Protein AF-G1V5J2-F1 (afdb_monomer_lite)

Secondary structure (DSSP, 8-state):
----EEESSTT-SEEEE-SS---TT-EEEEEETTTTEEEEEE--S---TT-EEESS-B-TTPEEEETTEEEEE-SS-B-TT-

pLDDT: mean 97.2, std 4.29, range [61.06, 98.56]

Radius of gyration: 11.88 Å; chains: 1; bounding box: 32×24×24 Å

Sequence (82 aa):
MSVQFLVHEDGDSVGVITVEGVKAGQELTGWIMKEDKTITFKVLDDIPIGHKIALKDLNVGDTVFKYGTDIGKVVKPIRQGS

Foldseek 3Di:
DDAQWEAAAPPAQKIFGADADDAAQDKGWHAHDVVRDIDIDGAHHRAGGGDIFGQAKDAFADFGDGPNDGPDTHHHTDGGRD

Structure (mmCIF, N/CA/C/O backbone):
data_AF-G1V5J2-F1
#
_entry.id   AF-G1V5J2-F1
#
loop_
_atom_site.group_PDB
_atom_site.id
_atom_site.type_symbol
_atom_site.label_atom_id
_atom_site.label_alt_id
_atom_site.label_comp_id
_atom_site.label_asym_id
_atom_site.label_entity_id
_atom_site.label_seq_id
_atom_site.pdbx_PDB_ins_code
_atom_site.Cartn_x
_atom_site.Cartn_y
_atom_site.Cartn_z
_atom_site.occupancy
_atom_site.B_iso_or_equiv
_atom_site.auth_seq_id
_atom_site.auth_comp_id
_atom_site.auth_asym_id
_atom_site.auth_atom_id
_atom_site.pdbx_PDB_model_num
ATOM 1 N N . MET A 1 1 ? 17.533 1.700 -7.235 1.00 61.06 1 MET A N 1
ATOM 2 C CA . MET A 1 1 ? 16.333 1.600 -6.379 1.00 61.06 1 MET A CA 1
ATOM 3 C C . MET A 1 1 ? 15.295 0.818 -7.162 1.00 61.06 1 MET A C 1
ATOM 5 O O . MET A 1 1 ? 15.113 1.129 -8.330 1.00 61.06 1 MET A O 1
ATOM 9 N N . SER A 1 2 ? 14.733 -0.248 -6.596 1.00 86.38 2 SER A N 1
ATOM 10 C CA . SER A 1 2 ? 13.696 -1.054 -7.257 1.00 86.38 2 SER A CA 1
ATOM 11 C C . SER A 1 2 ? 12.339 -0.641 -6.696 1.00 86.38 2 SER A C 1
ATOM 13 O O . SER A 1 2 ? 12.252 -0.379 -5.503 1.00 86.38 2 SER A O 1
ATOM 15 N N . VAL A 1 3 ? 11.320 -0.540 -7.548 1.00 95.94 3 VAL A N 1
ATOM 16 C CA . VAL A 1 3 ? 9.943 -0.234 -7.141 1.00 95.94 3 VAL A CA 1
ATOM 17 C C . VAL A 1 3 ? 9.270 -1.531 -6.694 1.00 95.94 3 VAL A C 1
ATOM 19 O O . VAL A 1 3 ? 9.151 -2.463 -7.490 1.00 95.94 3 VAL A O 1
ATOM 22 N N . GLN A 1 4 ? 8.829 -1.594 -5.436 1.00 98.31 4 GLN A N 1
ATOM 23 C CA . GLN A 1 4 ? 8.195 -2.782 -4.850 1.00 98.31 4 GLN A CA 1
ATOM 24 C C . GLN A 1 4 ? 6.664 -2.715 -4.804 1.00 98.31 4 GLN A C 1
ATOM 26 O O . GLN A 1 4 ? 6.013 -3.738 -4.576 1.00 98.31 4 GLN A O 1
ATOM 31 N N . PHE A 1 5 ? 6.075 -1.536 -5.014 1.00 98.38 5 PHE A N 1
ATOM 32 C CA . PHE A 1 5 ? 4.631 -1.390 -5.170 1.00 98.38 5 PHE A CA 1
ATOM 33 C C . PHE A 1 5 ? 4.257 -0.225 -6.089 1.00 98.38 5 PHE A C 1
ATOM 35 O O . PHE A 1 5 ? 5.009 0.736 -6.246 1.00 98.38 5 PHE A O 1
ATOM 42 N N . LEU A 1 6 ? 3.076 -0.307 -6.697 1.00 98.44 6 LEU A N 1
ATOM 43 C CA . LEU A 1 6 ? 2.565 0.702 -7.627 1.00 98.44 6 LEU A CA 1
ATOM 44 C C . LEU A 1 6 ? 1.304 1.373 -7.094 1.00 98.44 6 LEU A C 1
ATOM 46 O O . LEU A 1 6 ? 0.437 0.715 -6.515 1.00 98.44 6 LEU A O 1
ATOM 50 N N . VAL A 1 7 ? 1.191 2.671 -7.357 1.00 98.44 7 VAL A N 1
ATOM 51 C CA . VAL A 1 7 ? 0.032 3.523 -7.069 1.00 98.44 7 VAL A CA 1
ATOM 52 C C . VAL A 1 7 ? -0.359 4.221 -8.370 1.00 98.44 7 VAL A C 1
ATOM 54 O O . VAL A 1 7 ? 0.524 4.627 -9.125 1.00 98.44 7 VAL A O 1
ATOM 57 N N . HIS A 1 8 ? -1.655 4.316 -8.687 1.00 98.00 8 HIS A N 1
ATOM 58 C CA . HIS A 1 8 ? -2.056 4.901 -9.972 1.00 98.00 8 HIS A CA 1
ATOM 59 C C . HIS A 1 8 ? -1.933 6.417 -9.964 1.00 98.00 8 HIS A C 1
ATOM 61 O O . HIS A 1 8 ? -1.323 6.970 -10.877 1.00 98.00 8 HIS A O 1
ATOM 67 N N . GLU A 1 9 ? -2.471 7.065 -8.935 1.00 97.62 9 GLU A N 1
ATOM 68 C CA . GLU A 1 9 ? -2.449 8.518 -8.809 1.00 97.62 9 GLU A CA 1
ATOM 69 C C . GLU A 1 9 ? -2.444 8.994 -7.358 1.00 97.62 9 GLU A C 1
ATOM 71 O O . GLU A 1 9 ? -2.838 8.265 -6.440 1.00 97.62 9 GLU A O 1
ATOM 76 N N . ASP A 1 10 ? -2.019 10.242 -7.168 1.00 95.31 10 ASP A N 1
ATOM 77 C CA . ASP A 1 10 ? -2.146 10.952 -5.900 1.00 95.31 10 ASP A CA 1
ATOM 78 C C . ASP A 1 10 ? -3.622 10.951 -5.452 1.00 95.31 10 ASP A C 1
ATOM 80 O O . ASP A 1 10 ? -4.531 11.343 -6.184 1.00 95.31 10 ASP A O 1
ATOM 84 N N . GLY A 1 11 ? -3.866 10.519 -4.214 1.00 95.44 11 GLY A N 1
ATOM 85 C CA . GLY A 1 11 ? -5.209 10.410 -3.635 1.00 95.44 11 GLY A CA 1
ATOM 86 C C . GLY A 1 11 ? -5.730 8.977 -3.521 1.00 95.44 11 GLY A C 1
ATOM 87 O O . GLY A 1 11 ? -6.594 8.731 -2.673 1.00 95.44 11 GLY A O 1
ATOM 88 N N . ASP A 1 12 ? -5.156 8.024 -4.264 1.00 98.19 12 ASP A N 1
ATOM 89 C CA . ASP A 1 12 ? -5.375 6.602 -3.995 1.00 98.19 12 ASP A CA 1
ATOM 90 C C . ASP A 1 12 ? -4.985 6.291 -2.539 1.00 98.19 12 ASP A C 1
ATOM 92 O O . ASP A 1 12 ? -3.989 6.782 -2.004 1.00 98.19 12 ASP A O 1
ATOM 96 N N . SER A 1 13 ? -5.787 5.472 -1.860 1.00 98.38 13 SER A N 1
ATOM 97 C CA . SER A 1 13 ? -5.512 5.078 -0.474 1.00 98.38 13 SER A CA 1
ATOM 98 C C . SER A 1 13 ? -4.679 3.802 -0.380 1.00 98.38 13 SER A C 1
ATOM 100 O O . SER A 1 13 ? -4.223 3.445 0.707 1.00 98.38 13 SER A O 1
ATOM 102 N N . VAL A 1 14 ? -4.522 3.085 -1.495 1.00 98.44 14 VAL A N 1
ATOM 103 C CA . VAL A 1 14 ? -3.858 1.781 -1.568 1.00 98.44 14 VAL A CA 1
ATOM 104 C C . VAL A 1 14 ? -2.954 1.672 -2.794 1.00 98.44 14 VAL A C 1
ATOM 106 O O . VAL A 1 14 ? -3.311 2.110 -3.884 1.00 98.44 14 VAL A O 1
ATOM 109 N N . GLY A 1 15 ? -1.808 1.020 -2.621 1.00 98.31 15 GLY A N 1
ATOM 110 C CA . GLY A 1 15 ? -0.958 0.535 -3.708 1.00 98.31 15 GLY A CA 1
ATOM 111 C C . GLY A 1 15 ? -1.139 -0.964 -3.949 1.00 98.31 15 GLY A C 1
ATOM 112 O O . GLY A 1 15 ? -1.926 -1.622 -3.266 1.00 98.31 15 GLY A O 1
ATOM 113 N N . VAL A 1 16 ? -0.396 -1.521 -4.907 1.00 98.56 16 VAL A N 1
ATOM 114 C CA . VAL A 1 16 ? -0.317 -2.971 -5.162 1.00 98.56 16 VAL A CA 1
ATOM 115 C C . VAL A 1 16 ? 1.132 -3.433 -5.127 1.00 98.56 16 VAL A C 1
ATOM 117 O O . VAL A 1 16 ? 1.958 -2.867 -5.841 1.00 98.56 16 VAL A O 1
ATOM 120 N N . ILE A 1 17 ? 1.425 -4.475 -4.346 1.00 98.50 17 ILE A N 1
ATOM 121 C CA . ILE A 1 17 ? 2.754 -5.097 -4.282 1.00 98.50 17 ILE A CA 1
ATOM 122 C C . ILE A 1 17 ? 3.106 -5.764 -5.618 1.00 98.50 17 ILE A C 1
ATOM 124 O O . ILE A 1 17 ? 2.316 -6.542 -6.156 1.00 98.50 17 ILE A O 1
ATOM 128 N N . THR A 1 18 ? 4.310 -5.505 -6.126 1.00 97.88 18 THR A N 1
ATOM 129 C CA . THR A 1 18 ? 4.813 -6.026 -7.412 1.00 97.88 18 THR A CA 1
ATOM 130 C C . THR A 1 18 ? 5.954 -7.031 -7.278 1.00 97.88 18 THR A C 1
ATOM 132 O O . THR A 1 18 ? 6.434 -7.542 -8.287 1.00 97.88 18 THR A O 1
ATOM 135 N N . VAL A 1 19 ? 6.387 -7.331 -6.054 1.00 97.56 19 VAL A N 1
ATOM 136 C CA . VAL A 1 19 ? 7.486 -8.260 -5.762 1.00 97.56 19 VAL A CA 1
ATOM 137 C C . VAL A 1 19 ? 7.054 -9.328 -4.762 1.00 97.56 19 VAL A C 1
ATOM 139 O O . VAL A 1 19 ? 6.120 -9.137 -3.988 1.00 97.56 19 VAL A O 1
ATOM 142 N N . GLU A 1 20 ? 7.737 -10.466 -4.765 1.00 97.38 20 GLU A N 1
ATOM 143 C CA . GLU A 1 20 ? 7.554 -11.497 -3.743 1.00 97.38 20 GLU A CA 1
ATOM 144 C C . GLU A 1 20 ? 8.419 -11.225 -2.505 1.00 97.38 20 GLU A C 1
ATOM 146 O O . GLU A 1 20 ? 9.374 -10.450 -2.543 1.00 97.38 20 GLU A O 1
ATOM 151 N N . GLY A 1 21 ? 8.104 -11.906 -1.400 1.00 96.69 21 GLY A N 1
ATOM 152 C CA . GLY A 1 21 ? 8.962 -11.909 -0.213 1.00 96.69 21 GLY A CA 1
ATOM 153 C C . GLY A 1 21 ? 8.931 -10.624 0.617 1.00 96.69 21 GLY A C 1
ATOM 154 O O . GLY A 1 21 ? 9.852 -10.407 1.406 1.00 96.69 21 GLY A O 1
ATOM 155 N N . VAL A 1 22 ? 7.887 -9.798 0.481 1.00 97.94 22 VAL 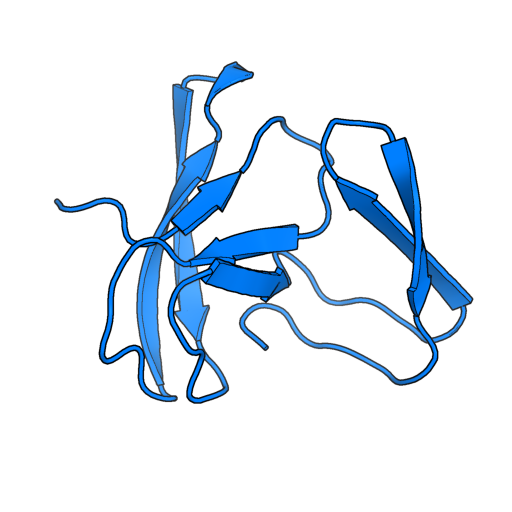A N 1
ATOM 156 C CA . VAL A 1 22 ? 7.664 -8.670 1.394 1.00 97.94 22 VAL A CA 1
ATOM 157 C C . VAL A 1 22 ? 7.413 -9.210 2.797 1.00 97.94 22 VAL A C 1
ATOM 159 O O . VAL A 1 22 ? 6.526 -10.043 3.008 1.00 97.94 22 VAL A O 1
ATOM 162 N N . LYS A 1 23 ? 8.218 -8.738 3.747 1.00 98.19 23 LYS A N 1
ATOM 163 C CA . LYS A 1 23 ? 8.150 -9.113 5.159 1.00 98.19 23 LYS A CA 1
ATOM 164 C C . LYS A 1 23 ? 7.896 -7.908 6.040 1.00 98.19 23 LYS A C 1
ATOM 166 O O . LYS A 1 23 ? 8.424 -6.826 5.771 1.00 98.19 23 LYS A O 1
ATOM 171 N N . ALA A 1 24 ? 7.171 -8.132 7.130 1.00 98.19 24 ALA A N 1
ATOM 172 C CA . ALA A 1 24 ? 6.943 -7.128 8.154 1.00 98.19 24 ALA A CA 1
ATOM 173 C C . ALA A 1 24 ? 8.261 -6.460 8.579 1.00 98.19 24 ALA A C 1
ATOM 175 O O . ALA A 1 24 ? 9.274 -7.106 8.858 1.00 98.19 24 ALA A O 1
ATOM 176 N N . GLY A 1 25 ? 8.242 -5.134 8.631 1.00 97.81 25 GLY A N 1
ATOM 177 C CA . GLY A 1 25 ? 9.357 -4.305 9.049 1.00 97.81 25 GLY A CA 1
ATOM 178 C C . GLY A 1 25 ? 10.354 -3.907 7.961 1.00 97.81 25 GLY A C 1
ATOM 179 O O . GLY A 1 25 ? 11.241 -3.105 8.259 1.00 97.81 25 GLY A O 1
ATOM 180 N N . GLN A 1 26 ? 10.212 -4.403 6.731 1.00 97.75 26 GLN A N 1
ATOM 181 C CA . GLN A 1 26 ? 10.979 -3.907 5.587 1.00 97.75 26 GLN A CA 1
ATOM 182 C C . GLN A 1 26 ? 10.586 -2.465 5.240 1.00 97.75 26 GLN A C 1
ATOM 184 O O . GLN A 1 26 ? 9.446 -2.049 5.438 1.00 97.75 26 GLN A O 1
ATOM 189 N N . GLU A 1 27 ? 11.528 -1.698 4.703 1.00 97.88 27 GLU A N 1
ATOM 190 C CA . GLU A 1 27 ? 11.232 -0.418 4.062 1.00 97.88 27 GLU A CA 1
ATOM 191 C C . GLU A 1 27 ? 10.994 -0.664 2.569 1.00 97.88 27 GLU A C 1
ATOM 193 O O . GLU A 1 27 ? 11.839 -1.260 1.897 1.00 97.88 27 GLU A O 1
ATOM 198 N N . LEU A 1 28 ? 9.831 -0.248 2.064 1.00 97.69 28 LEU A N 1
ATOM 199 C CA . LEU A 1 28 ? 9.464 -0.394 0.659 1.00 97.69 28 LEU A CA 1
ATOM 200 C C . LEU A 1 28 ? 9.401 0.966 -0.022 1.00 97.69 28 LEU A C 1
ATOM 202 O O . LEU A 1 28 ? 8.885 1.926 0.547 1.00 97.69 28 LEU A O 1
ATOM 206 N N . THR A 1 29 ? 9.844 1.011 -1.275 1.00 98.31 29 THR A N 1
ATOM 207 C CA . THR A 1 29 ? 9.675 2.144 -2.179 1.00 98.31 29 THR A CA 1
ATOM 208 C C . THR A 1 29 ? 8.608 1.813 -3.217 1.00 98.31 29 THR A C 1
ATOM 210 O O . THR A 1 29 ? 8.675 0.809 -3.927 1.00 98.31 29 THR A O 1
ATOM 213 N N . GLY A 1 30 ? 7.617 2.683 -3.333 1.00 97.88 30 GLY A N 1
ATOM 214 C CA . GLY A 1 30 ? 6.593 2.614 -4.360 1.00 97.88 30 GLY A CA 1
ATOM 215 C C . GLY A 1 30 ? 6.663 3.782 -5.320 1.00 97.88 30 GLY A C 1
ATOM 216 O O . GLY A 1 30 ? 7.292 4.801 -5.034 1.00 97.88 30 GLY A O 1
ATOM 217 N N . TRP A 1 31 ? 5.995 3.626 -6.456 1.00 98.44 31 TRP A N 1
ATOM 218 C CA . TRP A 1 31 ? 5.903 4.647 -7.495 1.00 98.44 31 TRP A CA 1
ATOM 219 C C . TRP A 1 31 ? 4.445 5.020 -7.749 1.00 98.44 31 TRP A C 1
ATOM 221 O O . TRP A 1 31 ? 3.605 4.151 -7.997 1.00 98.44 31 TRP A O 1
ATOM 231 N N . ILE A 1 32 ? 4.165 6.318 -7.664 1.00 98.12 32 ILE A N 1
ATOM 232 C CA . ILE A 1 32 ? 2.904 6.933 -8.058 1.00 98.12 32 ILE A CA 1
ATOM 233 C C . ILE A 1 32 ? 3.033 7.300 -9.532 1.00 98.12 32 ILE A C 1
ATOM 235 O O . ILE A 1 32 ? 3.769 8.218 -9.895 1.00 98.12 32 ILE A O 1
ATOM 239 N N . MET A 1 33 ? 2.367 6.518 -10.378 1.00 97.44 33 MET A N 1
ATOM 240 C CA . MET A 1 33 ? 2.637 6.481 -11.815 1.00 97.44 33 MET A CA 1
ATOM 241 C C . MET A 1 33 ? 2.228 7.768 -12.529 1.00 97.44 33 MET A C 1
ATOM 243 O O . MET A 1 33 ? 2.966 8.246 -13.386 1.00 97.44 33 MET A O 1
ATOM 247 N N . LYS A 1 34 ? 1.064 8.336 -12.194 1.00 97.25 34 LYS A N 1
ATOM 248 C CA . LYS A 1 34 ? 0.553 9.545 -12.853 1.00 97.25 34 LYS A CA 1
ATOM 249 C C . LYS A 1 34 ? 1.401 10.780 -12.550 1.00 97.25 34 LYS A C 1
ATOM 251 O O . LYS A 1 34 ? 1.607 11.605 -13.435 1.00 97.25 34 LYS A O 1
ATOM 256 N N . GLU A 1 35 ? 1.899 10.902 -11.324 1.00 97.69 35 GLU A N 1
ATOM 257 C CA . GLU A 1 35 ? 2.689 12.053 -10.881 1.00 97.69 35 GLU A CA 1
ATOM 258 C C . GLU A 1 35 ? 4.201 11.862 -11.027 1.00 97.69 35 GLU A C 1
ATOM 260 O O . GLU A 1 35 ? 4.949 12.802 -10.768 1.00 97.69 35 GLU A O 1
ATOM 265 N N . ASP A 1 36 ? 4.641 10.669 -11.427 1.00 97.06 36 ASP A N 1
ATOM 266 C CA . ASP A 1 36 ? 6.047 10.273 -11.504 1.00 97.06 36 ASP A CA 1
ATOM 267 C C . ASP A 1 36 ? 6.819 10.531 -10.194 1.00 97.06 36 ASP A C 1
ATOM 269 O O . ASP A 1 36 ? 7.902 11.118 -10.159 1.00 97.06 36 ASP A O 1
ATOM 273 N N . LYS A 1 37 ? 6.222 10.118 -9.068 1.00 96.50 37 LYS A N 1
ATOM 274 C CA . LYS A 1 37 ? 6.782 10.319 -7.721 1.00 96.50 37 LYS A CA 1
ATOM 275 C C . LYS A 1 37 ? 7.055 8.998 -7.032 1.00 96.50 37 LYS A C 1
ATOM 277 O O . LYS A 1 37 ? 6.259 8.068 -7.109 1.00 96.50 37 LYS A O 1
ATOM 282 N N . THR A 1 38 ? 8.142 8.934 -6.273 1.00 97.50 38 THR A N 1
ATOM 283 C CA . THR A 1 38 ? 8.410 7.805 -5.379 1.00 97.50 38 THR A CA 1
ATOM 284 C C . THR A 1 38 ? 8.000 8.121 -3.949 1.00 97.50 38 THR A C 1
ATOM 286 O O . THR A 1 38 ? 8.285 9.211 -3.452 1.00 97.50 38 THR A O 1
ATOM 289 N N . ILE A 1 39 ? 7.406 7.146 -3.269 1.00 97.19 39 ILE A N 1
ATOM 290 C CA . ILE A 1 39 ? 7.104 7.200 -1.835 1.00 97.19 39 ILE A CA 1
ATOM 291 C C . ILE A 1 39 ? 7.744 6.013 -1.127 1.00 97.19 39 ILE A C 1
ATOM 293 O O . ILE A 1 39 ? 7.839 4.931 -1.700 1.00 97.19 39 ILE A O 1
ATOM 297 N N . THR A 1 40 ? 8.169 6.210 0.118 1.00 97.75 40 THR A N 1
ATOM 298 C CA . THR A 1 40 ? 8.847 5.174 0.902 1.00 97.75 40 THR A CA 1
ATOM 299 C C . THR A 1 40 ? 8.275 5.128 2.308 1.00 97.75 40 THR A C 1
ATOM 301 O O . THR A 1 40 ? 8.116 6.171 2.942 1.00 97.75 40 THR A O 1
ATOM 304 N N . PHE A 1 41 ? 7.964 3.929 2.792 1.00 97.88 41 PHE A N 1
ATOM 305 C CA . PHE A 1 41 ? 7.557 3.703 4.177 1.00 97.88 41 PHE A CA 1
ATOM 306 C C . PHE A 1 41 ? 7.799 2.249 4.596 1.00 97.88 41 PHE A C 1
ATOM 308 O O . PHE A 1 41 ? 8.047 1.360 3.776 1.00 97.88 41 PHE A O 1
ATOM 315 N N . LYS A 1 42 ? 7.736 2.012 5.907 1.00 98.12 42 LYS A N 1
ATOM 316 C CA . LYS A 1 42 ? 7.913 0.692 6.513 1.00 98.12 42 LYS A CA 1
ATOM 317 C C . LYS A 1 42 ? 6.624 -0.128 6.411 1.00 98.12 42 LYS A C 1
ATOM 319 O O . LYS A 1 42 ? 5.567 0.361 6.802 1.00 98.12 42 LYS A O 1
ATOM 324 N N . VAL A 1 43 ? 6.713 -1.373 5.945 1.00 97.94 43 VAL A N 1
ATOM 325 C CA . VAL A 1 43 ? 5.597 -2.331 6.011 1.00 97.94 43 VAL A CA 1
ATOM 326 C C . VAL A 1 43 ? 5.424 -2.882 7.417 1.00 97.94 43 VAL A C 1
ATOM 328 O O . VAL A 1 43 ? 6.396 -3.083 8.150 1.00 97.94 43 VAL A O 1
ATOM 331 N N . LEU A 1 44 ? 4.178 -3.141 7.790 1.00 98.12 44 LEU A N 1
ATOM 332 C CA . LEU A 1 44 ? 3.800 -3.663 9.099 1.00 98.12 44 LEU A CA 1
ATOM 333 C C . LEU A 1 44 ? 3.515 -5.165 9.064 1.00 98.12 44 LEU A C 1
ATOM 335 O O . LEU A 1 44 ? 3.717 -5.823 10.081 1.00 98.12 44 LEU A O 1
ATOM 339 N N . ASP A 1 45 ? 3.153 -5.694 7.896 1.00 97.38 45 ASP A N 1
ATOM 340 C CA . ASP A 1 45 ? 2.775 -7.090 7.698 1.00 97.38 45 ASP A CA 1
ATOM 341 C C . ASP A 1 45 ? 3.591 -7.759 6.581 1.00 97.38 45 ASP A C 1
ATOM 343 O O . ASP A 1 45 ? 4.243 -7.109 5.758 1.00 97.38 45 ASP A O 1
ATOM 347 N N . ASP A 1 46 ? 3.549 -9.090 6.553 1.00 98.12 46 ASP A N 1
ATOM 348 C CA . ASP A 1 46 ? 3.952 -9.872 5.387 1.00 98.12 46 ASP A CA 1
ATOM 349 C C . ASP A 1 46 ? 2.869 -9.724 4.307 1.0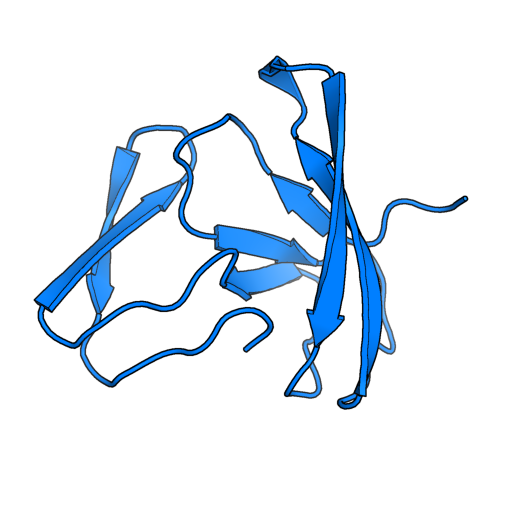0 98.12 46 ASP A C 1
ATOM 351 O O . ASP A 1 46 ? 1.729 -10.145 4.513 1.00 98.12 46 ASP A O 1
ATOM 355 N N . ILE A 1 47 ? 3.213 -9.158 3.146 1.00 98.06 47 ILE A N 1
ATOM 356 C CA . ILE A 1 47 ? 2.236 -8.855 2.089 1.00 98.06 47 ILE A CA 1
ATOM 357 C C . ILE A 1 47 ? 2.570 -9.656 0.822 1.00 98.06 47 ILE A C 1
ATOM 359 O O . ILE A 1 47 ? 3.638 -9.470 0.238 1.00 98.06 47 ILE A O 1
ATOM 363 N N . PRO A 1 48 ? 1.689 -10.552 0.342 1.00 98.19 48 PRO A N 1
ATOM 364 C CA . PRO A 1 48 ? 1.967 -11.296 -0.879 1.00 98.19 48 PRO A CA 1
ATOM 365 C C . PRO A 1 48 ? 1.933 -10.399 -2.124 1.00 98.19 48 PRO A C 1
ATOM 367 O O . PRO A 1 48 ? 1.237 -9.381 -2.171 1.00 98.19 48 PRO A O 1
ATOM 370 N N . ILE A 1 49 ? 2.623 -10.825 -3.182 1.00 98.12 49 ILE A N 1
ATOM 371 C CA . ILE A 1 49 ? 2.557 -10.164 -4.489 1.00 98.12 49 ILE A CA 1
ATOM 372 C C . ILE A 1 49 ? 1.100 -10.024 -4.968 1.00 98.12 49 ILE A C 1
ATOM 374 O O . ILE A 1 49 ? 0.249 -10.884 -4.717 1.00 98.12 49 ILE A O 1
ATOM 378 N N . GLY A 1 50 ? 0.785 -8.898 -5.610 1.00 97.81 50 GLY A N 1
ATOM 379 C CA . GLY A 1 50 ? -0.550 -8.580 -6.119 1.00 97.81 50 GLY A CA 1
ATOM 380 C C . GLY A 1 50 ? -1.560 -8.121 -5.060 1.00 97.81 50 GLY A C 1
ATOM 381 O O . GLY A 1 50 ? -2.653 -7.677 -5.421 1.00 97.81 50 GLY A O 1
ATOM 382 N N . HIS A 1 51 ? -1.220 -8.180 -3.769 1.00 98.44 51 HIS A N 1
ATOM 383 C CA . HIS A 1 51 ? -2.095 -7.690 -2.707 1.00 98.44 51 HIS A CA 1
ATOM 384 C C . HIS A 1 51 ? -2.000 -6.171 -2.559 1.00 98.44 51 HIS A C 1
ATOM 386 O O . HIS A 1 51 ? -1.068 -5.525 -3.046 1.00 98.44 51 HIS A O 1
ATOM 392 N N . LYS A 1 52 ? -3.022 -5.600 -1.914 1.00 98.25 52 LYS A N 1
ATOM 393 C CA . LYS A 1 52 ? -3.080 -4.167 -1.629 1.00 98.25 52 LYS A CA 1
ATOM 394 C C . LYS A 1 52 ? -2.245 -3.843 -0.394 1.00 98.25 52 LYS A C 1
ATOM 396 O O . LYS A 1 52 ? -2.240 -4.634 0.538 1.00 98.25 52 LYS A O 1
ATOM 401 N N . ILE A 1 53 ? -1.620 -2.672 -0.408 1.00 98.44 53 ILE A N 1
ATOM 402 C CA . ILE A 1 53 ? -0.911 -2.077 0.729 1.00 98.44 53 ILE A CA 1
ATOM 403 C C . ILE A 1 53 ? -1.496 -0.695 1.013 1.00 98.44 53 ILE A C 1
ATOM 405 O O . ILE A 1 53 ? -1.704 0.082 0.077 1.00 98.44 53 ILE A O 1
ATOM 409 N N . ALA A 1 54 ? -1.783 -0.376 2.271 1.00 98.50 54 ALA A N 1
ATOM 410 C CA . ALA A 1 54 ? -2.319 0.929 2.647 1.00 98.50 54 ALA A CA 1
ATOM 411 C C . ALA A 1 54 ? -1.251 2.033 2.578 1.00 98.50 54 ALA A C 1
ATOM 413 O O . ALA A 1 54 ? -0.159 1.902 3.132 1.00 98.50 54 ALA A 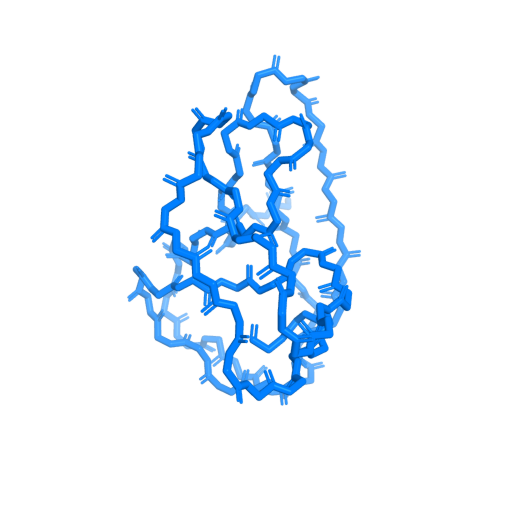O 1
ATOM 414 N N . LEU A 1 55 ? -1.585 3.151 1.927 1.00 98.31 55 LEU A N 1
ATOM 415 C CA . LEU A 1 55 ? -0.683 4.299 1.746 1.00 98.31 55 LEU A CA 1
ATOM 416 C C . LEU A 1 55 ? -0.802 5.341 2.862 1.00 98.31 55 LEU A C 1
ATOM 418 O O . LEU A 1 55 ? 0.013 6.257 2.938 1.00 98.31 55 LEU A O 1
ATOM 422 N N . LYS A 1 56 ? -1.813 5.204 3.720 1.00 97.88 56 LYS A N 1
ATOM 423 C CA . LYS A 1 56 ? -2.098 6.051 4.881 1.00 97.88 56 LYS A CA 1
ATOM 424 C C . LYS A 1 56 ? -2.911 5.258 5.901 1.00 97.88 56 LYS A C 1
ATOM 426 O O . LYS A 1 56 ? -3.456 4.206 5.566 1.00 97.88 56 LYS A O 1
ATOM 431 N N . ASP A 1 57 ? -3.033 5.792 7.108 1.00 98.31 57 ASP A N 1
ATOM 432 C CA . ASP A 1 57 ? -3.980 5.266 8.086 1.00 98.31 57 ASP A CA 1
ATOM 433 C C . ASP A 1 57 ? -5.420 5.466 7.590 1.00 98.31 57 ASP A C 1
ATOM 435 O O . ASP A 1 57 ? -5.770 6.523 7.055 1.00 98.31 57 ASP A O 1
ATOM 439 N N . LEU A 1 58 ? -6.250 4.439 7.763 1.00 98.38 58 LEU A N 1
ATOM 440 C CA . LEU A 1 58 ? -7.662 4.435 7.402 1.00 98.38 58 LEU A CA 1
ATOM 441 C C . LEU A 1 58 ? -8.503 3.978 8.595 1.00 98.38 58 LEU A C 1
ATOM 443 O O . LEU A 1 58 ? -8.271 2.918 9.187 1.00 98.38 58 LEU A O 1
ATOM 447 N N . ASN A 1 59 ? -9.514 4.768 8.927 1.00 98.38 59 ASN A N 1
ATOM 448 C CA . ASN A 1 59 ? -10.457 4.484 9.995 1.00 98.38 59 ASN A CA 1
ATOM 449 C C . ASN A 1 59 ? -11.624 3.634 9.492 1.00 98.38 59 ASN A C 1
ATOM 451 O O . ASN A 1 59 ? -11.944 3.597 8.304 1.00 98.38 59 ASN A O 1
ATOM 455 N N . VAL A 1 60 ? -12.314 2.969 10.423 1.00 98.44 60 VAL A N 1
ATOM 456 C CA . VAL A 1 60 ? -13.582 2.301 10.108 1.00 98.44 60 VAL A CA 1
ATOM 457 C C . VAL A 1 60 ? -14.542 3.324 9.529 1.00 98.44 60 VAL A C 1
ATOM 459 O O . VAL A 1 60 ? -14.828 4.342 10.152 1.00 98.44 60 VAL A O 1
ATOM 462 N N . GLY A 1 61 ? -15.074 3.018 8.356 1.00 98.19 61 GLY A N 1
ATOM 463 C CA . GLY A 1 61 ? -15.981 3.907 7.660 1.00 98.19 61 GLY A CA 1
ATOM 464 C C . GLY A 1 61 ? -15.366 4.644 6.479 1.00 98.19 61 GLY A C 1
ATOM 465 O O . GLY A 1 61 ? -16.127 5.036 5.596 1.00 98.19 61 GLY A O 1
ATOM 466 N N . ASP A 1 62 ? -14.040 4.775 6.435 1.00 98.38 62 ASP A N 1
ATOM 467 C CA . ASP A 1 62 ? -13.356 5.468 5.348 1.00 98.38 62 ASP A CA 1
ATOM 468 C C . ASP A 1 62 ? -13.534 4.721 4.021 1.00 98.38 62 ASP A C 1
ATOM 470 O O . ASP A 1 62 ? -13.604 3.485 3.971 1.00 98.38 62 ASP A O 1
ATOM 474 N N . THR A 1 63 ? -13.597 5.489 2.935 1.00 98.25 63 THR A N 1
ATOM 475 C CA . THR A 1 63 ? -13.611 4.962 1.570 1.00 98.25 63 THR A CA 1
ATOM 476 C C . THR A 1 63 ? -12.203 4.556 1.148 1.00 98.25 63 THR A C 1
ATOM 478 O O . THR A 1 63 ? -11.238 5.300 1.341 1.00 98.25 63 THR A O 1
ATOM 481 N N . VAL A 1 64 ? -12.093 3.384 0.528 1.00 98.38 64 VAL A N 1
ATOM 482 C CA . VAL A 1 64 ? -10.868 2.922 -0.122 1.00 98.38 64 VAL A CA 1
ATOM 483 C C . VAL A 1 64 ? -10.887 3.404 -1.569 1.00 98.38 64 VAL A C 1
ATOM 485 O O . VAL A 1 64 ? -11.762 3.016 -2.340 1.00 98.38 64 VAL A O 1
ATOM 488 N N . PHE A 1 65 ? -9.904 4.219 -1.938 1.00 98.25 65 PHE A N 1
ATOM 489 C CA . PHE A 1 65 ? -9.728 4.735 -3.291 1.00 98.25 65 PHE A CA 1
ATOM 490 C C . PHE A 1 65 ? -8.627 3.985 -4.028 1.00 98.25 65 PHE A C 1
ATOM 492 O O . PHE A 1 65 ? -7.531 3.785 -3.493 1.00 98.25 65 PHE A O 1
ATOM 499 N N . LYS A 1 66 ? -8.929 3.586 -5.262 1.00 97.12 66 LYS A N 1
ATOM 500 C CA . LYS A 1 66 ? -7.962 3.052 -6.221 1.00 97.12 66 LYS A CA 1
ATOM 501 C C . LYS A 1 66 ? -8.375 3.474 -7.626 1.00 97.12 66 LYS A C 1
ATOM 503 O O . LYS A 1 66 ? -9.557 3.366 -7.950 1.00 97.12 66 LYS A O 1
ATOM 508 N N . TYR A 1 67 ? -7.426 3.889 -8.464 1.00 96.88 67 TYR A N 1
ATOM 509 C CA . TYR A 1 67 ? -7.730 4.437 -9.794 1.00 96.88 67 TYR A CA 1
ATOM 510 C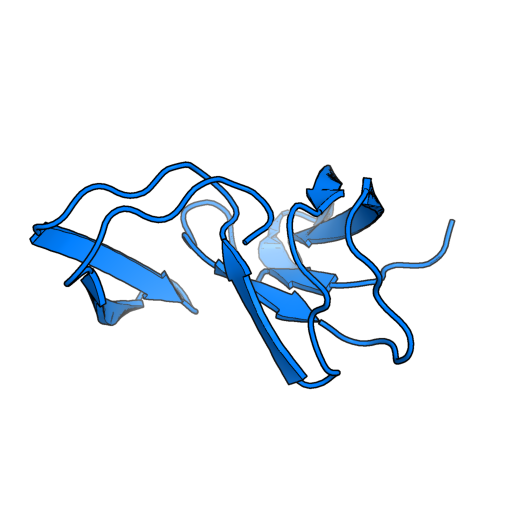 C . TYR A 1 67 ? -8.650 5.673 -9.717 1.00 96.88 67 TYR A C 1
ATOM 512 O O . TYR A 1 67 ? -9.585 5.801 -10.515 1.00 96.88 67 TYR A O 1
ATOM 520 N N . GLY A 1 68 ? -8.508 6.485 -8.662 1.00 95.12 68 GLY A N 1
ATOM 521 C CA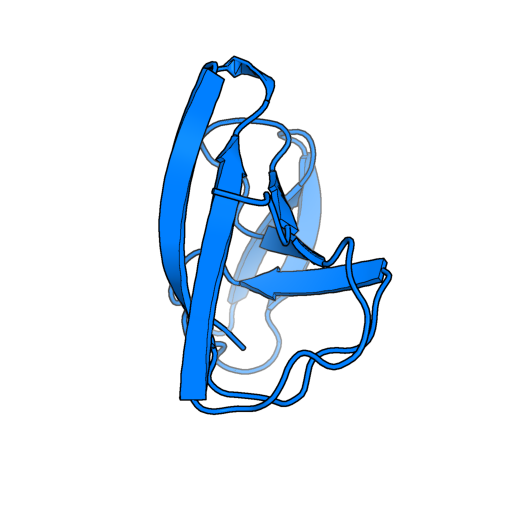 . GLY A 1 68 ? -9.377 7.645 -8.431 1.00 95.12 68 GLY A CA 1
ATOM 522 C C . GLY A 1 68 ? -10.847 7.287 -8.168 1.00 95.12 68 GLY A C 1
ATOM 523 O O . GLY A 1 68 ? -11.717 8.155 -8.208 1.00 95.12 68 GLY A O 1
ATOM 524 N N . THR A 1 69 ? -11.142 6.009 -7.908 1.00 97.75 69 THR A N 1
ATOM 525 C CA . THR A 1 69 ? -12.501 5.472 -7.793 1.00 97.75 69 THR A CA 1
ATOM 526 C C . THR A 1 69 ? -12.712 4.831 -6.424 1.00 97.75 69 THR A C 1
ATOM 528 O O . THR A 1 69 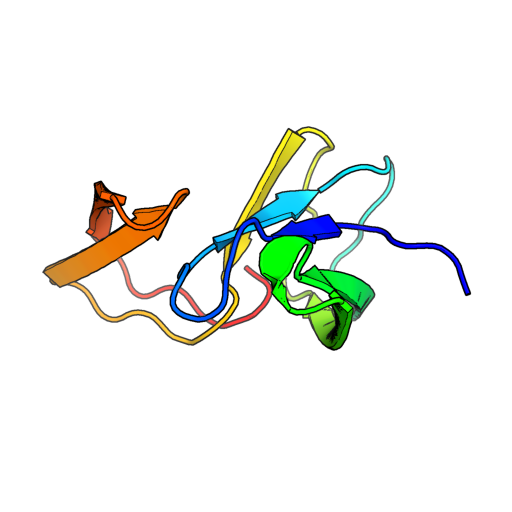? -11.812 4.179 -5.890 1.00 97.75 69 THR A O 1
ATOM 531 N N . ASP A 1 70 ? -13.910 4.998 -5.859 1.00 97.88 70 ASP A N 1
ATOM 532 C CA . ASP A 1 70 ? -14.353 4.256 -4.675 1.00 97.88 70 ASP A CA 1
ATOM 533 C C . ASP A 1 70 ? -14.449 2.760 -5.012 1.00 97.88 70 ASP A C 1
ATOM 535 O O . ASP A 1 70 ? -15.209 2.357 -5.896 1.00 97.88 70 ASP A O 1
ATOM 539 N N . ILE A 1 71 ? -13.669 1.935 -4.311 1.00 97.88 71 ILE A N 1
ATOM 540 C CA . ILE A 1 71 ? -13.678 0.475 -4.470 1.00 97.88 71 ILE A CA 1
ATOM 541 C C . ILE A 1 71 ? -14.199 -0.263 -3.231 1.00 97.88 71 ILE A C 1
ATOM 543 O O . ILE A 1 71 ? -14.114 -1.492 -3.165 1.00 97.88 71 ILE A O 1
ATOM 547 N N . GLY A 1 72 ? -14.704 0.460 -2.232 1.00 97.62 72 GLY A N 1
ATOM 548 C CA . GLY A 1 72 ? -15.248 -0.119 -1.014 1.00 97.62 72 GLY A CA 1
ATOM 549 C C . GLY A 1 72 ? -14.954 0.686 0.245 1.00 97.62 72 GLY A C 1
ATOM 550 O O . GLY A 1 72 ? -14.422 1.792 0.226 1.00 97.62 72 GLY A O 1
ATOM 551 N N . LYS A 1 73 ? -15.303 0.084 1.382 1.00 98.12 73 LYS A N 1
ATOM 552 C CA . LYS A 1 73 ? -15.313 0.738 2.691 1.00 98.12 73 LYS A CA 1
ATOM 553 C C . LYS A 1 73 ? -14.516 -0.055 3.716 1.00 98.12 73 LYS A C 1
ATOM 555 O O . LYS A 1 73 ? -14.592 -1.283 3.766 1.00 98.12 73 LYS A O 1
ATOM 560 N N . VAL A 1 74 ? -13.788 0.655 4.565 1.00 98.31 74 VAL A N 1
ATOM 561 C CA . VAL A 1 74 ? -12.983 0.071 5.638 1.00 98.31 74 VAL A CA 1
ATOM 562 C C . VAL A 1 74 ? -13.878 -0.421 6.779 1.00 98.31 74 VAL A C 1
ATOM 564 O O . VAL A 1 74 ? -14.692 0.329 7.319 1.00 98.31 74 VAL A O 1
ATOM 567 N N . VAL A 1 75 ? -13.720 -1.693 7.162 1.00 98.00 75 VAL A N 1
ATOM 568 C CA . VAL A 1 75 ? -14.523 -2.361 8.214 1.00 98.00 75 VAL A CA 1
ATOM 569 C C . VAL A 1 75 ? -13.771 -2.564 9.534 1.00 98.00 75 VAL A C 1
ATOM 571 O O . VAL A 1 75 ? -14.380 -2.896 10.548 1.00 98.00 75 VAL A O 1
ATOM 574 N N . LYS A 1 76 ? -12.449 -2.372 9.531 1.00 97.81 76 LYS A N 1
ATOM 575 C CA . LYS A 1 76 ? -11.554 -2.400 10.699 1.00 97.81 76 LYS A CA 1
ATOM 576 C C . LYS A 1 76 ? -10.444 -1.371 10.477 1.00 97.81 76 LYS A C 1
ATOM 578 O O . LYS A 1 76 ? -10.096 -1.187 9.319 1.00 97.81 76 LYS A O 1
ATOM 583 N N . PRO A 1 77 ? -9.884 -0.729 11.516 1.00 98.06 77 PRO A N 1
ATOM 584 C CA . PRO A 1 77 ? -8.788 0.220 11.329 1.00 98.06 77 PRO A CA 1
ATOM 585 C C . PRO A 1 77 ? -7.609 -0.425 10.590 1.00 98.06 77 PRO A C 1
ATOM 587 O O . PRO A 1 77 ? -7.242 -1.559 10.902 1.00 98.06 77 PRO A O 1
ATOM 590 N N . ILE A 1 78 ? -7.028 0.300 9.637 1.00 98.31 78 ILE A N 1
ATOM 591 C CA . ILE A 1 78 ? -5.861 -0.117 8.849 1.00 98.31 78 ILE A CA 1
ATOM 592 C C . ILE A 1 78 ? -4.790 0.954 9.030 1.00 98.31 78 ILE A C 1
ATOM 594 O O . ILE A 1 78 ? -5.093 2.144 8.952 1.00 98.31 78 ILE A O 1
ATOM 598 N N . ARG A 1 79 ? -3.547 0.550 9.286 1.00 98.31 79 ARG A N 1
ATOM 599 C CA . ARG A 1 79 ? -2.416 1.479 9.362 1.00 98.31 79 ARG A CA 1
ATOM 600 C C . ARG A 1 79 ? -1.682 1.536 8.033 1.00 98.31 79 ARG A C 1
ATOM 602 O O . ARG A 1 79 ? -1.709 0.571 7.272 1.00 98.31 79 ARG A O 1
ATOM 609 N N . GLN A 1 80 ? -0.991 2.641 7.773 1.00 98.31 80 GLN A N 1
ATOM 610 C CA . GLN A 1 80 ? -0.060 2.720 6.651 1.00 98.31 80 GLN A CA 1
ATOM 611 C C . GLN A 1 80 ? 0.918 1.532 6.688 1.00 98.31 80 GLN A C 1
ATOM 613 O O . GLN A 1 80 ? 1.491 1.216 7.731 1.00 98.31 80 GLN A O 1
ATOM 618 N N . GLY A 1 81 ? 1.098 0.876 5.540 1.00 96.81 81 GLY A N 1
ATOM 619 C CA . GLY A 1 81 ? 1.982 -0.279 5.392 1.00 96.81 81 GLY A CA 1
ATOM 620 C C . GLY A 1 81 ? 1.426 -1.621 5.853 1.00 96.81 81 GLY A C 1
ATOM 621 O O . GLY A 1 81 ? 2.194 -2.581 5.886 1.00 96.81 81 GLY A O 1
ATOM 622 N N . SER A 1 82 ? 0.136 -1.700 6.189 1.00 94.06 82 SER A N 1
ATOM 623 C CA . SER A 1 82 ? -0.610 -2.963 6.351 1.00 94.06 82 SER A CA 1
ATOM 624 C C . SER A 1 82 ? -1.343 -3.363 5.066 1.00 94.06 82 SER A C 1
ATOM 626 O O . SER A 1 82 ? -1.634 -2.460 4.239 1.00 94.06 82 SER A O 1
#